Protein AF-H0QUA0-F1 (afdb_monomer_lite)

Secondary structure (DSSP, 8-state):
----TT---EEEEEPPPTT-TTS-TT--EEEEEPPPS-S--------------

Radius of gyration: 23.81 Å; chains: 1; bounding box: 41×43×65 Å

Foldseek 3Di:
DPDPPPDPFPKDWDAPDPPPPPDDRPPIDIDTDDDDPDDPPPPPPPPDPPDDD

Structure (mmCIF, N/CA/C/O backbone):
data_AF-H0QUA0-F1
#
_entry.id   AF-H0QUA0-F1
#
loop_
_atom_site.group_PDB
_atom_site.id
_atom_site.type_symbol
_atom_site.label_atom_id
_atom_site.label_alt_id
_atom_site.label_comp_id
_atom_site.label_asym_id
_atom_site.label_entity_id
_atom_site.label_seq_id
_atom_site.pdbx_PDB_ins_code
_atom_site.Cartn_x
_atom_site.Cartn_y
_atom_site.Cartn_z
_atom_site.occupancy
_atom_site.B_iso_or_equiv
_atom_site.auth_seq_id
_atom_site.auth_comp_id
_atom_site.auth_asym_id
_atom_site.auth_atom_id
_atom_site.pdbx_PDB_model_num
ATOM 1 N N . MET A 1 1 ? 25.342 -2.608 -14.312 1.00 39.97 1 MET A N 1
ATOM 2 C CA . MET A 1 1 ? 23.927 -2.958 -14.103 1.00 39.97 1 MET A CA 1
ATOM 3 C C . MET A 1 1 ? 23.215 -2.661 -15.403 1.00 39.97 1 MET A C 1
ATOM 5 O O . MET A 1 1 ? 23.167 -1.502 -15.781 1.00 39.97 1 MET A O 1
ATOM 9 N N . SER A 1 2 ? 22.814 -3.698 -16.136 1.00 53.62 2 SER A N 1
ATOM 10 C CA . SER A 1 2 ? 22.003 -3.552 -17.347 1.00 53.62 2 SER A CA 1
ATOM 11 C C . SER A 1 2 ? 20.595 -3.980 -16.959 1.00 53.62 2 SER A C 1
ATOM 13 O O . SER A 1 2 ? 20.190 -5.108 -17.210 1.00 53.62 2 SER A O 1
ATOM 15 N N . GLU A 1 3 ? 19.912 -3.122 -16.210 1.00 56.38 3 GLU A N 1
ATOM 16 C CA . GLU A 1 3 ? 18.474 -3.256 -16.011 1.00 56.38 3 GLU A CA 1
ATOM 17 C C . GLU A 1 3 ? 17.836 -2.497 -17.168 1.00 56.38 3 GLU A C 1
ATOM 19 O O . GLU A 1 3 ? 18.159 -1.333 -17.385 1.00 56.38 3 GLU A O 1
ATOM 24 N N . ASN A 1 4 ? 17.039 -3.183 -17.985 1.00 54.78 4 ASN A N 1
ATOM 25 C CA . ASN A 1 4 ? 16.250 -2.539 -19.024 1.00 54.78 4 ASN A CA 1
ATOM 26 C C . ASN A 1 4 ? 15.196 -1.664 -18.315 1.00 54.78 4 ASN A C 1
ATOM 28 O O . ASN A 1 4 ? 14.297 -2.234 -17.695 1.00 54.78 4 ASN A O 1
ATOM 32 N N . PRO A 1 5 ? 15.295 -0.322 -18.340 1.00 57.38 5 PRO A N 1
ATOM 33 C CA . PRO A 1 5 ? 14.436 0.546 -17.529 1.00 57.38 5 PRO A CA 1
ATOM 34 C C . PRO A 1 5 ? 12.983 0.611 -18.040 1.00 57.38 5 PRO A C 1
ATOM 36 O O . PRO A 1 5 ? 12.131 1.208 -17.393 1.00 57.38 5 PRO A O 1
ATOM 39 N N . GLU A 1 6 ? 12.692 -0.016 -19.182 1.00 58.09 6 GLU A N 1
ATOM 40 C CA . GLU A 1 6 ? 11.432 0.100 -19.928 1.00 58.09 6 GLU A CA 1
ATOM 41 C C . GLU A 1 6 ? 10.257 -0.714 -19.348 1.00 58.09 6 GLU A C 1
ATOM 43 O O . GLU A 1 6 ? 9.149 -0.636 -19.872 1.00 58.09 6 GLU A O 1
ATOM 48 N N . SER A 1 7 ? 10.447 -1.536 -18.308 1.00 56.78 7 SER A N 1
ATOM 49 C CA . SER A 1 7 ? 9.420 -2.537 -17.962 1.00 56.78 7 SER A CA 1
ATOM 50 C C . SER A 1 7 ? 9.220 -2.840 -16.481 1.00 56.78 7 SER A C 1
ATOM 52 O O . SER A 1 7 ? 8.567 -3.834 -16.163 1.00 56.78 7 SER A O 1
ATOM 54 N N . LEU A 1 8 ? 9.730 -2.023 -15.555 1.00 63.88 8 LEU A N 1
ATOM 55 C CA . LEU A 1 8 ? 9.232 -2.084 -14.180 1.00 63.88 8 LEU A CA 1
ATOM 56 C C . LEU A 1 8 ? 7.974 -1.212 -14.115 1.00 63.88 8 LEU A C 1
ATOM 58 O O . LEU A 1 8 ? 8.039 -0.038 -13.751 1.00 63.88 8 LEU A O 1
ATOM 62 N N . GLN A 1 9 ? 6.836 -1.767 -14.552 1.00 66.12 9 GLN A N 1
ATOM 63 C CA . GLN A 1 9 ? 5.535 -1.115 -14.386 1.00 66.12 9 GLN A CA 1
ATOM 64 C C . GLN A 1 9 ? 5.428 -0.662 -12.929 1.00 66.12 9 GLN A C 1
ATOM 66 O O . GLN A 1 9 ? 5.526 -1.478 -12.009 1.00 66.12 9 GLN A O 1
ATOM 71 N N . ARG A 1 10 ? 5.297 0.648 -12.708 1.00 77.12 10 ARG A N 1
ATOM 72 C CA . ARG A 1 10 ? 5.137 1.191 -11.360 1.00 77.12 10 ARG A CA 1
ATOM 73 C C . ARG A 1 10 ? 3.732 0.830 -10.898 1.00 77.12 10 ARG A C 1
ATOM 75 O O . ARG A 1 10 ? 2.764 1.481 -11.279 1.00 77.12 10 ARG A O 1
ATOM 82 N N . ILE A 1 11 ? 3.628 -0.272 -10.158 1.00 83.94 11 ILE A N 1
ATOM 83 C CA . ILE A 1 11 ? 2.372 -0.739 -9.575 1.00 83.94 11 ILE A CA 1
ATOM 84 C C . ILE A 1 11 ? 2.211 -0.112 -8.188 1.00 83.94 11 ILE A C 1
ATOM 86 O O . ILE A 1 11 ? 3.102 -0.222 -7.344 1.00 83.94 11 ILE A O 1
ATOM 90 N N . HIS A 1 12 ? 1.064 0.515 -7.949 1.00 87.50 12 HIS A N 1
ATOM 91 C CA . HIS A 1 12 ? 0.672 1.084 -6.663 1.00 87.50 12 HIS A CA 1
ATOM 92 C C . HIS A 1 12 ? -0.514 0.311 -6.083 1.00 87.50 12 HIS A C 1
ATOM 94 O O . HIS A 1 12 ? -1.421 -0.080 -6.813 1.00 87.50 12 HIS A O 1
ATOM 100 N N . SER A 1 13 ? -0.505 0.098 -4.771 1.00 91.38 13 SER A N 1
ATOM 101 C CA . SER A 1 13 ? -1.601 -0.524 -4.029 1.00 91.38 13 SER A CA 1
ATOM 102 C C . SER A 1 13 ? -2.451 0.536 -3.331 1.00 91.38 13 SER A C 1
ATOM 104 O O . SER A 1 13 ? -1.899 1.420 -2.675 1.00 91.38 13 SER A O 1
ATOM 106 N N . GLU A 1 14 ? -3.771 0.406 -3.403 1.00 91.50 14 GLU A N 1
ATOM 107 C CA . GLU A 1 14 ? -4.740 1.193 -2.644 1.00 91.50 14 GLU A CA 1
ATOM 108 C C . GLU A 1 14 ? -5.468 0.281 -1.648 1.00 91.50 14 GLU A C 1
ATOM 110 O O . GLU A 1 14 ? -6.120 -0.694 -2.031 1.00 91.50 14 GLU A O 1
ATOM 115 N N . ALA A 1 15 ? -5.336 0.596 -0.359 1.00 92.56 15 ALA A N 1
ATOM 116 C CA . ALA A 1 15 ? -6.062 -0.083 0.708 1.00 92.56 15 ALA A CA 1
ATOM 117 C C . ALA A 1 15 ? -7.511 0.443 0.813 1.00 92.56 15 ALA A C 1
ATOM 119 O O . ALA A 1 15 ? -7.821 1.516 0.281 1.00 92.56 15 ALA A O 1
ATOM 120 N N . PRO A 1 16 ? -8.415 -0.283 1.491 1.00 91.94 16 PRO A N 1
ATOM 121 C CA . PRO A 1 16 ? -9.721 0.247 1.870 1.00 91.94 16 PRO A CA 1
ATOM 122 C C . PRO A 1 16 ? -9.621 1.525 2.716 1.00 91.94 16 PRO A C 1
ATOM 124 O O . PRO A 1 16 ? -8.563 1.849 3.262 1.00 91.94 16 PRO A O 1
ATOM 127 N N . ALA A 1 17 ? -10.734 2.256 2.824 1.00 90.06 17 ALA A N 1
ATOM 128 C CA . ALA A 1 17 ? -10.783 3.482 3.612 1.00 90.06 17 ALA A CA 1
ATOM 129 C C . ALA A 1 17 ? -10.421 3.204 5.079 1.00 90.06 17 ALA A C 1
ATOM 131 O O . ALA A 1 17 ? -10.918 2.259 5.694 1.00 90.06 17 ALA A O 1
ATOM 132 N N . GLU A 1 18 ? -9.557 4.043 5.647 1.00 92.00 18 GLU A N 1
ATOM 133 C CA . GLU A 1 18 ? -9.176 3.921 7.050 1.00 92.00 18 GLU A CA 1
ATOM 134 C C . GLU A 1 18 ? -10.419 4.049 7.946 1.00 92.00 18 GLU A C 1
ATOM 136 O O . GLU A 1 18 ? -11.175 5.015 7.845 1.00 92.00 18 GLU A O 1
ATOM 141 N N . GLY A 1 19 ? -10.629 3.061 8.821 1.00 92.69 19 GLY A N 1
ATOM 142 C CA . GLY A 1 19 ? -11.768 3.022 9.742 1.00 92.69 19 GLY A CA 1
ATOM 143 C C . GLY A 1 19 ? -13.057 2.423 9.170 1.00 92.69 19 GLY A C 1
ATOM 144 O O . GLY A 1 19 ? -14.062 2.410 9.880 1.00 92.69 19 GLY A O 1
ATOM 145 N N . ASP A 1 20 ? -13.056 1.908 7.936 1.00 92.50 20 ASP A N 1
ATOM 146 C CA . ASP A 1 20 ? -14.175 1.107 7.432 1.00 92.50 20 ASP A CA 1
ATOM 147 C C . ASP A 1 20 ? -14.142 -0.304 8.041 1.00 92.50 20 ASP A C 1
ATOM 149 O O . ASP A 1 20 ? -13.410 -1.187 7.598 1.00 92.50 20 ASP A O 1
ATOM 153 N N . GLU A 1 21 ? -14.950 -0.513 9.079 1.00 92.38 21 GLU A N 1
ATOM 154 C CA . GLU A 1 21 ? -15.079 -1.796 9.784 1.00 92.38 21 GLU A CA 1
ATOM 155 C C . GLU A 1 21 ? -15.750 -2.888 8.938 1.00 92.38 21 GLU A C 1
ATOM 157 O O . GLU A 1 21 ? -15.706 -4.067 9.297 1.00 92.38 21 GLU A O 1
ATOM 162 N N . THR A 1 22 ? -16.406 -2.502 7.842 1.00 94.62 22 THR A N 1
ATOM 163 C CA . THR A 1 22 ? -17.116 -3.424 6.949 1.00 94.62 22 THR A CA 1
ATOM 164 C C . THR A 1 22 ? -16.293 -3.827 5.731 1.00 94.62 22 THR A C 1
ATOM 166 O O . THR A 1 22 ? -16.669 -4.775 5.039 1.00 94.62 22 THR A O 1
ATOM 169 N N . ALA A 1 23 ? -15.170 -3.148 5.483 1.00 91.56 23 ALA A N 1
ATOM 170 C CA . ALA A 1 23 ? -14.265 -3.477 4.396 1.00 91.56 23 ALA A CA 1
ATOM 171 C C . ALA A 1 23 ? -13.441 -4.737 4.699 1.00 91.56 23 ALA A C 1
ATOM 173 O O . ALA A 1 23 ? -12.971 -4.957 5.817 1.00 91.56 23 ALA A O 1
ATOM 174 N N . ASP A 1 24 ? -13.222 -5.554 3.670 1.00 91.12 24 ASP A N 1
ATOM 175 C CA . ASP A 1 24 ? -12.307 -6.686 3.757 1.00 91.12 24 ASP A CA 1
ATOM 176 C C . ASP A 1 24 ? -10.853 -6.168 3.751 1.00 91.12 24 ASP A C 1
ATOM 178 O O . ASP A 1 24 ? -10.439 -5.530 2.780 1.00 91.12 24 ASP A O 1
ATOM 182 N N . PRO A 1 25 ? -10.038 -6.445 4.787 1.00 86.38 25 PRO A N 1
ATOM 183 C CA . PRO A 1 25 ? -8.645 -5.995 4.841 1.00 86.38 25 PRO A CA 1
ATOM 184 C C . PRO A 1 25 ? -7.754 -6.614 3.751 1.00 86.38 25 PRO A C 1
ATOM 186 O O . PRO A 1 25 ? -6.616 -6.178 3.572 1.00 86.38 25 PRO A O 1
ATOM 189 N N . THR A 1 26 ? -8.237 -7.636 3.043 1.00 90.38 26 THR A N 1
ATOM 190 C CA . THR A 1 26 ? -7.537 -8.264 1.917 1.00 90.38 26 THR A CA 1
ATOM 191 C C . THR A 1 26 ? -7.898 -7.662 0.558 1.00 90.38 26 THR A C 1
ATOM 193 O O . THR A 1 26 ? -7.215 -7.960 -0.425 1.00 90.38 26 THR A O 1
ATOM 196 N N . ASP A 1 27 ? -8.902 -6.780 0.494 1.00 90.50 27 ASP A N 1
ATOM 197 C CA . ASP A 1 27 ? -9.328 -6.097 -0.733 1.00 90.50 27 ASP A CA 1
ATOM 198 C C . ASP A 1 27 ? -8.385 -4.936 -1.091 1.00 90.50 27 ASP A C 1
ATOM 200 O O . ASP A 1 27 ? -8.699 -3.748 -0.970 1.00 90.50 27 ASP A O 1
ATOM 204 N N . ILE A 1 28 ? -7.165 -5.292 -1.495 1.00 91.25 28 ILE A N 1
ATOM 205 C CA . ILE A 1 28 ? -6.161 -4.341 -1.967 1.00 91.25 28 ILE A CA 1
ATOM 206 C C . ILE A 1 28 ? -6.289 -4.181 -3.477 1.00 91.25 28 ILE A C 1
ATOM 208 O O . ILE A 1 28 ? -6.106 -5.123 -4.253 1.00 91.25 28 ILE A O 1
ATOM 212 N N . ARG A 1 29 ? -6.550 -2.946 -3.899 1.00 91.25 29 ARG A N 1
ATOM 213 C CA . ARG A 1 29 ? -6.721 -2.584 -5.306 1.00 91.25 29 ARG A CA 1
ATOM 214 C C . ARG A 1 29 ? -5.368 -2.199 -5.899 1.00 91.25 29 ARG A C 1
ATOM 216 O O . ARG A 1 29 ? -4.622 -1.434 -5.297 1.00 91.25 29 ARG A O 1
ATOM 223 N N . MET A 1 30 ? -5.029 -2.751 -7.064 1.00 90.75 30 MET A N 1
ATOM 224 C CA . MET A 1 30 ? -3.729 -2.535 -7.711 1.00 90.75 30 MET A CA 1
ATOM 225 C C . MET A 1 30 ? -3.884 -1.668 -8.959 1.00 90.75 30 MET A C 1
ATOM 227 O O . MET A 1 30 ? -4.680 -1.982 -9.843 1.00 90.75 30 MET A O 1
ATOM 231 N N . HIS A 1 31 ? -3.085 -0.607 -9.047 1.00 87.19 31 HIS A N 1
ATOM 232 C CA . HIS A 1 31 ? -3.082 0.339 -10.158 1.00 87.19 31 HIS A CA 1
ATOM 233 C C . HIS A 1 31 ? -1.712 0.352 -10.831 1.00 87.19 31 HIS A C 1
ATOM 235 O O . HIS A 1 31 ? -0.696 0.581 -10.174 1.00 87.19 31 HIS A O 1
ATOM 241 N N . SER A 1 32 ? -1.672 0.128 -12.142 1.00 85.50 32 SER A N 1
ATOM 242 C CA . SER A 1 32 ? -0.483 0.399 -12.947 1.00 85.50 32 SER A CA 1
ATOM 243 C C . SER A 1 32 ? -0.437 1.881 -13.296 1.00 85.50 32 SER A C 1
ATOM 245 O O . SER A 1 32 ? -1.413 2.425 -13.813 1.00 85.50 32 SER A O 1
ATOM 247 N N . GLN A 1 33 ? 0.693 2.535 -13.045 1.00 77.56 33 GLN A N 1
ATOM 248 C CA . GLN A 1 33 ? 0.955 3.833 -13.645 1.00 77.56 33 GLN A CA 1
ATOM 249 C C . GLN A 1 33 ? 1.434 3.611 -15.080 1.00 77.56 33 GLN A C 1
ATOM 251 O O . GLN A 1 33 ? 2.497 3.018 -15.288 1.00 77.56 33 GLN A O 1
ATOM 256 N N . ASP A 1 34 ? 0.663 4.094 -16.054 1.00 75.62 34 ASP A N 1
ATOM 257 C CA . ASP A 1 34 ? 1.129 4.129 -17.435 1.00 75.62 34 ASP A CA 1
ATOM 258 C C . ASP A 1 34 ? 2.393 4.999 -17.540 1.00 75.62 34 ASP A C 1
ATOM 26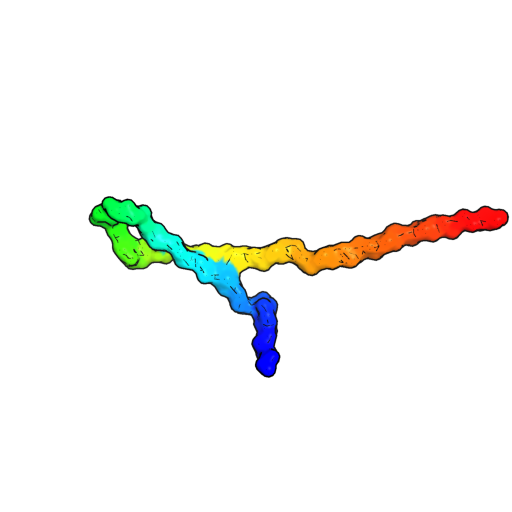0 O O . ASP A 1 34 ? 2.512 6.021 -16.845 1.00 75.62 34 ASP A O 1
ATOM 264 N N . PRO A 1 35 ? 3.370 4.602 -18.375 1.00 71.94 35 PRO A N 1
ATOM 265 C CA . PRO A 1 35 ? 4.463 5.486 -18.748 1.00 71.94 35 PRO A CA 1
ATOM 266 C C . PRO A 1 35 ? 3.907 6.831 -19.226 1.00 71.94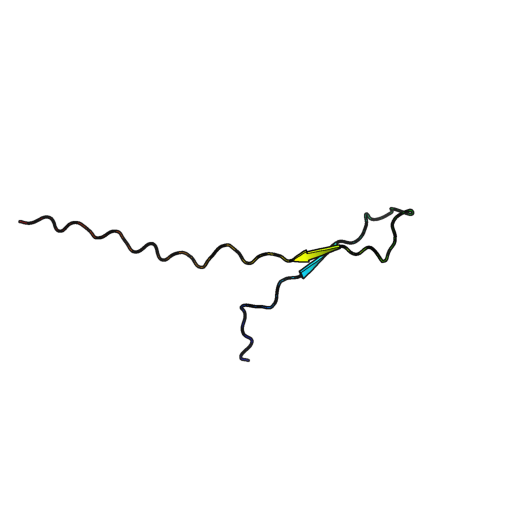 35 PRO A C 1
ATOM 268 O O . PRO A 1 35 ? 2.841 6.885 -19.836 1.00 71.94 35 PRO A O 1
ATOM 271 N N . ALA A 1 36 ? 4.630 7.921 -18.953 1.00 75.19 36 ALA A N 1
ATOM 272 C CA . ALA A 1 36 ? 4.298 9.199 -19.575 1.00 75.19 36 ALA A CA 1
ATOM 273 C C . ALA A 1 36 ? 4.242 9.005 -21.101 1.00 75.19 36 ALA A C 1
ATOM 275 O O . ALA A 1 36 ? 5.067 8.269 -21.647 1.00 75.19 36 ALA A O 1
ATOM 276 N N . GLU A 1 37 ? 3.253 9.608 -21.766 1.00 70.31 37 GLU A N 1
ATOM 277 C CA . GLU A 1 37 ? 3.106 9.504 -23.219 1.00 70.31 37 GLU A CA 1
ATOM 278 C C . GLU A 1 37 ? 4.378 10.013 -23.916 1.00 70.31 37 GLU A C 1
ATOM 280 O O . GLU A 1 37 ? 4.599 11.215 -23.999 1.00 70.31 37 GLU A O 1
ATOM 285 N N . GLY A 1 38 ? 5.192 9.077 -24.417 1.00 63.78 38 GLY A N 1
ATOM 286 C CA . GLY A 1 38 ? 6.261 9.308 -25.390 1.00 63.78 38 GLY A CA 1
ATOM 287 C C . GLY A 1 38 ? 7.5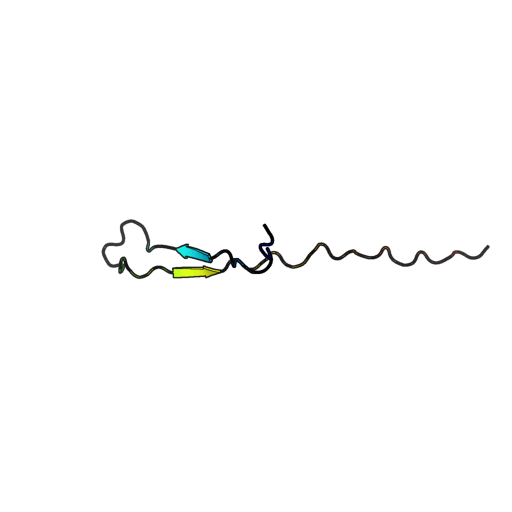34 9.981 -24.868 1.00 63.78 38 GLY A C 1
ATOM 288 O O . GLY A 1 38 ? 7.533 10.777 -23.934 1.00 63.78 38 GLY A O 1
ATOM 289 N N . ALA A 1 39 ? 8.659 9.669 -25.520 1.00 66.88 39 ALA A N 1
ATOM 290 C CA . ALA A 1 39 ? 9.792 10.591 -25.540 1.00 66.88 39 ALA A CA 1
ATOM 291 C C . ALA A 1 39 ? 9.316 11.930 -26.124 1.00 66.88 39 ALA A C 1
ATOM 293 O O . ALA A 1 39 ? 8.403 11.917 -26.949 1.00 66.88 39 ALA A O 1
ATOM 294 N N . ASP A 1 40 ? 9.936 13.055 -25.746 1.00 68.19 40 ASP A N 1
ATOM 295 C CA . ASP A 1 40 ? 9.741 14.313 -26.469 1.00 68.19 40 ASP A CA 1
ATOM 296 C C . ASP A 1 40 ? 9.918 14.022 -27.964 1.00 68.19 40 ASP A C 1
ATOM 298 O O . ASP A 1 40 ? 11.031 13.712 -28.408 1.00 68.19 40 ASP A O 1
ATOM 302 N N . ASP A 1 41 ? 8.818 14.046 -28.725 1.00 66.81 41 ASP A N 1
ATOM 303 C CA . ASP A 1 41 ? 8.872 13.961 -30.174 1.00 66.81 41 ASP A CA 1
ATOM 304 C C . ASP A 1 41 ? 9.876 15.030 -30.590 1.00 66.81 41 ASP A C 1
ATOM 306 O O . ASP A 1 41 ? 9.699 16.219 -30.302 1.00 66.81 41 ASP A O 1
ATOM 310 N N . VAL A 1 42 ? 10.979 14.605 -31.210 1.00 65.44 42 VAL A N 1
ATOM 311 C CA . VAL A 1 42 ? 11.874 15.533 -31.883 1.00 65.44 42 VAL A CA 1
ATOM 312 C C . VAL A 1 42 ? 11.021 16.112 -32.996 1.00 65.44 42 VAL A C 1
ATOM 314 O O . VAL A 1 42 ? 10.920 15.538 -34.077 1.00 65.44 42 VAL A O 1
ATOM 317 N N . VAL A 1 43 ? 10.350 17.223 -32.702 1.00 63.97 43 VAL A N 1
ATOM 318 C CA . VAL A 1 43 ? 9.692 18.054 -33.694 1.00 63.97 43 VAL A CA 1
ATOM 319 C C . VAL A 1 43 ? 10.827 18.497 -34.604 1.00 63.97 43 VAL A C 1
ATOM 321 O O . VAL A 1 43 ? 11.543 19.452 -34.293 1.00 63.97 43 VAL A O 1
ATOM 324 N N . GLU A 1 44 ? 11.069 17.742 -35.680 1.00 66.81 44 GLU A N 1
ATOM 325 C CA . GLU A 1 44 ? 12.036 18.137 -36.689 1.00 66.81 44 GLU A CA 1
ATOM 326 C C . GLU A 1 44 ? 11.662 19.562 -37.102 1.00 66.81 44 GLU A C 1
ATOM 328 O O . GLU A 1 44 ? 10.495 19.823 -37.430 1.00 66.81 44 GLU A O 1
ATOM 333 N N . PRO A 1 45 ? 12.600 20.522 -37.035 1.00 63.53 45 PRO A N 1
ATOM 334 C CA . PRO A 1 45 ? 12.283 21.876 -37.432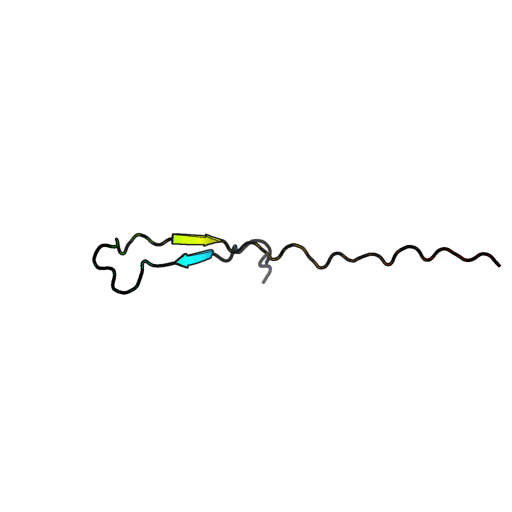 1.00 63.53 45 PRO A CA 1
ATOM 335 C C . PRO A 1 45 ? 11.834 21.827 -38.891 1.00 63.53 45 PRO A C 1
ATOM 337 O O . PRO A 1 45 ? 12.563 21.332 -39.752 1.00 63.53 45 PRO A O 1
ATOM 340 N N . ALA A 1 46 ? 10.620 22.325 -39.145 1.00 63.75 46 ALA A N 1
ATOM 341 C CA . ALA A 1 46 ? 10.017 22.380 -40.470 1.00 63.75 46 ALA A CA 1
ATOM 342 C C . ALA A 1 46 ? 11.052 22.823 -41.522 1.00 63.75 46 ALA A C 1
ATOM 344 O O . ALA A 1 46 ? 11.838 23.741 -41.248 1.00 63.75 46 ALA A O 1
ATOM 345 N N . PRO A 1 47 ? 11.076 22.216 -42.726 1.00 59.91 47 PRO A N 1
ATOM 346 C CA . PRO A 1 47 ? 12.042 22.592 -43.743 1.00 59.91 47 PRO A CA 1
ATOM 347 C C . PRO A 1 47 ? 11.845 24.070 -44.080 1.00 59.91 47 PRO A C 1
ATOM 349 O O . PRO A 1 47 ? 10.835 24.476 -44.657 1.00 59.91 47 PRO A O 1
ATOM 352 N N . LYS A 1 48 ? 12.823 24.889 -43.688 1.00 64.06 48 LYS A N 1
ATOM 353 C CA . LYS A 1 48 ? 12.914 26.300 -44.065 1.00 64.06 48 LYS A CA 1
ATOM 354 C C . LYS A 1 48 ? 12.901 26.343 -45.589 1.00 64.06 48 LYS A C 1
ATOM 356 O O . LYS A 1 48 ? 13.843 25.871 -46.224 1.00 64.06 48 LYS A O 1
ATOM 361 N N . ARG A 1 49 ? 11.810 26.856 -46.169 1.00 61.78 49 ARG A N 1
ATOM 362 C CA . ARG A 1 49 ? 11.725 27.137 -47.605 1.00 61.78 49 ARG A CA 1
ATOM 363 C C . ARG A 1 49 ? 12.959 27.952 -47.982 1.00 61.78 49 ARG A C 1
ATOM 365 O O . ARG A 1 49 ? 13.164 29.033 -47.442 1.00 61.78 49 ARG A O 1
ATOM 372 N N . ALA A 1 50 ? 13.778 27.407 -48.875 1.00 60.75 50 ALA A N 1
ATOM 373 C CA . ALA A 1 50 ? 14.843 28.158 -49.510 1.00 60.75 50 ALA A CA 1
ATOM 374 C C . ALA A 1 50 ? 14.190 29.294 -50.307 1.00 60.75 50 ALA A C 1
ATOM 376 O O . ALA A 1 50 ? 13.503 29.050 -51.299 1.00 60.75 50 ALA A O 1
ATOM 377 N N . GLU A 1 51 ? 14.348 30.520 -49.821 1.00 57.31 51 GLU A N 1
ATOM 378 C CA . GLU A 1 51 ? 14.052 31.724 -50.584 1.00 57.31 51 GLU A CA 1
ATOM 379 C C . GLU A 1 51 ? 15.148 31.846 -51.651 1.00 57.31 51 GLU A C 1
ATOM 381 O O . GLU A 1 51 ? 16.335 31.950 -51.343 1.00 57.31 51 GLU A O 1
ATOM 386 N N . THR A 1 52 ? 14.756 31.680 -52.911 1.00 59.72 52 THR A N 1
ATOM 387 C CA . THR A 1 52 ? 15.636 31.781 -54.075 1.00 59.72 52 THR A CA 1
ATOM 388 C C . THR A 1 52 ? 15.940 33.254 -54.343 1.00 59.72 52 THR A C 1
ATOM 390 O O . THR A 1 52 ? 15.000 34.045 -54.425 1.00 59.72 52 THR A O 1
ATOM 393 N N . SER A 1 53 ? 17.230 33.592 -54.463 1.00 62.22 53 SER A N 1
ATOM 394 C CA . SER A 1 53 ? 17.739 34.900 -54.917 1.00 62.22 53 SER A CA 1
ATOM 395 C C . SER A 1 53 ? 17.180 35.354 -56.258 1.00 62.22 53 SER A C 1
ATOM 397 O O . SER A 1 53 ? 16.870 3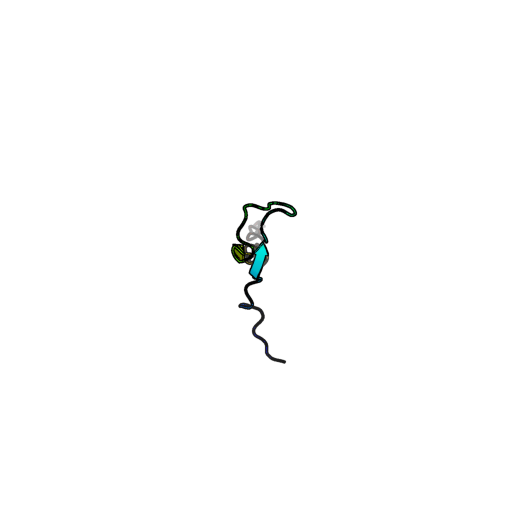4.479 -57.097 1.00 62.22 53 SER A O 1
#

Sequence (53 aa):
MSENPESLQRIHSEAPAEGDETADPTDIRMHSQDPAEGADDVVEPAPKRAETS

pLDDT: mean 74.69, std 14.57, range [39.97, 94.62]

Organism: Arthrobacter 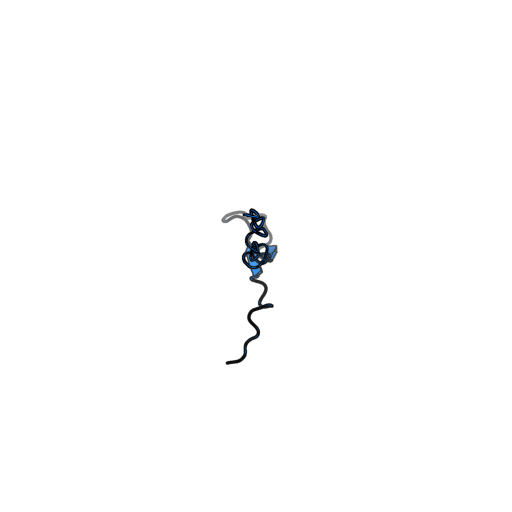globiformis (strain ATCC 8010 / DSM 20124 / JCM 1332 / NBRC 12137 / NCIMB 8907 / NRRL B-2979 / 168) (NCBI:txid1077972)